Protein AF-A0A182E694-F1 (afdb_monomer_lite)

Organism: Onchocerca ochengi (NCBI:txid42157)

pLDDT: mean 82.81, std 12.7, range [36.62, 98.38]

Secondary structure (DSSP, 8-state):
--TT--S---GGGTT-------TT--PPPP-B-TTS-B-THHHHHHTS-TT-----SHHHHS--------PPPHHHHHHHHHHHHHHHHHHHHHHHHHHHHHHHHHHHHHHHHHHHHHHHHHHHHHHHHHHHHHHHHHHHHHHHHHHHHHHHHHHHHHHHHHHHHHHHHHHTT-------

Sequence (180 aa):
MFPKILVAQFPLRLGMDLRKKSSSEKTTTLQCDAEGKLKHDAIVRTEHSKRKIIYTRLADMKPKIGLQQVHINENFAKLTESLYLVDRTACETVKTRAQMERHVVQNKQPEQAEQEAKIETTAAKARQERIVFKKIREDDSASQEACERDQIRHEKNISKSLILFTLDEQHHEYCPEQSR

Radius of gyration: 72.22 Å; chains: 1; bounding box: 111×40×216 Å

InterPro domains:
  IPR004015 SKI-interacting protein SKIP, SNW domain [PF02731] (66-130)
  IPR017862 SKI-interacting protein, SKIP [PTHR12096] (66-157)

Foldseek 3Di:
DDPPDPDDDQVVPPPPPPDPDDPDDPDDDFDADPVRDTDPVSVVCVPPDPPDDDDDDPVVVDDPPPPPPPDDDCVVVVVVVVVVVVVVVVVVVVVVVVVVVVVCVVPVVVVVVVVVVVVVVVVVVVVVVVVVVVVVVVVVVVVVVVVVVVVVVVVVVVVVVVVVVVVVVVVVPDDDDDDD

Structure (mmCIF, N/CA/C/O backbone):
data_AF-A0A182E694-F1
#
_entry.id   AF-A0A182E694-F1
#
loop_
_atom_site.group_PDB
_atom_site.id
_atom_site.type_symbol
_atom_site.label_atom_id
_atom_site.label_alt_id
_atom_site.label_comp_id
_atom_site.label_asym_id
_atom_site.label_entity_id
_atom_site.label_seq_id
_atom_site.pdbx_PDB_ins_code
_atom_site.Cartn_x
_atom_site.Cartn_y
_atom_site.Cartn_z
_atom_site.occupancy
_atom_site.B_iso_or_equiv
_atom_site.auth_seq_id
_atom_site.auth_comp_id
_atom_site.auth_asym_id
_atom_site.auth_atom_id
_atom_site.pdbx_PDB_model_num
ATOM 1 N N . MET A 1 1 ? -27.815 -4.321 72.299 1.00 77.38 1 MET A N 1
ATOM 2 C CA . MET A 1 1 ? -28.943 -3.847 73.127 1.00 77.38 1 MET A CA 1
ATOM 3 C C . MET A 1 1 ? -29.358 -5.001 74.005 1.00 77.38 1 MET A C 1
ATOM 5 O O . MET A 1 1 ? -29.680 -6.050 73.462 1.00 77.38 1 MET A O 1
ATOM 9 N N . PHE A 1 2 ? -29.279 -4.843 75.322 1.00 91.44 2 PHE A N 1
ATOM 10 C CA . PHE A 1 2 ? -29.673 -5.887 76.264 1.00 91.44 2 PHE A CA 1
ATOM 11 C C . PHE A 1 2 ? -31.074 -5.571 76.797 1.00 91.44 2 PHE A C 1
ATOM 13 O O . PHE A 1 2 ? -31.188 -4.707 77.668 1.00 91.44 2 PHE A O 1
ATOM 20 N N . PRO A 1 3 ? -32.131 -6.245 76.301 1.00 88.56 3 PRO A N 1
ATOM 21 C CA . PRO A 1 3 ? -33.521 -5.903 76.622 1.00 88.56 3 PRO A CA 1
ATOM 22 C C . PRO A 1 3 ? -33.909 -6.177 78.085 1.00 88.56 3 PRO A C 1
ATOM 24 O O . PRO A 1 3 ? -34.959 -5.738 78.533 1.00 88.56 3 PRO A O 1
ATOM 27 N N . LYS A 1 4 ? -33.070 -6.899 78.840 1.00 91.06 4 LYS A N 1
ATOM 28 C CA . LYS A 1 4 ? -33.333 -7.315 80.227 1.00 91.06 4 LYS A CA 1
ATOM 29 C C . LYS A 1 4 ? -32.871 -6.300 81.288 1.00 91.06 4 LYS A C 1
ATOM 31 O O . LYS A 1 4 ? -33.091 -6.519 82.472 1.00 91.06 4 LYS A O 1
ATOM 36 N N . ILE A 1 5 ? -32.217 -5.209 80.887 1.00 89.56 5 ILE A N 1
ATOM 37 C CA . ILE A 1 5 ? -31.695 -4.180 81.799 1.00 89.56 5 ILE A CA 1
ATOM 38 C C . ILE A 1 5 ? -32.639 -2.973 81.765 1.00 89.56 5 ILE A C 1
ATOM 40 O O . ILE A 1 5 ? -32.870 -2.409 80.700 1.00 89.56 5 ILE A O 1
ATOM 44 N N . LEU A 1 6 ? -33.134 -2.537 82.925 1.00 86.25 6 LEU A N 1
ATOM 45 C CA . LEU A 1 6 ? -34.055 -1.396 83.074 1.00 86.25 6 LEU A CA 1
ATOM 46 C C . LEU A 1 6 ? -33.332 -0.035 83.070 1.00 86.25 6 LEU A C 1
ATOM 48 O O . LEU A 1 6 ? -33.679 0.877 83.814 1.00 86.25 6 LEU A O 1
ATOM 52 N N . VAL A 1 7 ? -32.292 0.093 82.248 1.00 89.94 7 VAL A N 1
ATOM 53 C CA . VAL A 1 7 ? -31.509 1.321 82.078 1.00 89.94 7 VAL A CA 1
ATOM 54 C C . VAL A 1 7 ? -31.545 1.695 80.607 1.00 89.94 7 VAL A C 1
ATOM 56 O O . VAL A 1 7 ? -31.326 0.839 79.746 1.00 89.94 7 VAL A O 1
ATOM 59 N N . ALA A 1 8 ? -31.801 2.972 80.318 1.00 86.94 8 ALA A N 1
ATOM 60 C CA . ALA A 1 8 ? -31.792 3.485 78.957 1.00 86.94 8 ALA A CA 1
ATOM 61 C C . ALA A 1 8 ? -30.397 3.302 78.337 1.00 86.94 8 ALA A C 1
ATOM 63 O O . ALA A 1 8 ? -29.412 3.900 78.768 1.00 86.94 8 ALA A O 1
ATOM 64 N N . GLN A 1 9 ? -30.314 2.430 77.336 1.00 89.38 9 GLN A N 1
ATOM 65 C CA . GLN A 1 9 ? -29.098 2.173 76.572 1.00 89.38 9 GLN A CA 1
ATOM 66 C C . GLN A 1 9 ? -29.174 2.955 75.262 1.00 89.38 9 GLN A C 1
ATOM 68 O O . GLN A 1 9 ? -30.194 2.928 74.583 1.00 89.38 9 GLN A O 1
ATOM 73 N N . PHE A 1 10 ? -28.078 3.594 74.860 1.00 89.00 10 PHE A N 1
ATOM 74 C CA . PHE A 1 10 ? -28.008 4.332 73.595 1.00 89.00 10 PHE A CA 1
ATOM 75 C C . PHE A 1 10 ? -26.760 3.922 72.800 1.00 89.00 10 PHE A C 1
ATOM 77 O O . PHE A 1 10 ? -25.792 4.688 72.724 1.00 89.00 10 PHE A O 1
ATOM 84 N N . PRO A 1 11 ? -26.720 2.700 72.224 1.00 90.44 11 PRO A N 1
ATOM 85 C CA . PRO A 1 11 ? -25.632 2.297 71.341 1.00 90.44 11 PRO A CA 1
ATOM 86 C C . PRO A 1 11 ? -25.453 3.332 70.230 1.00 90.44 11 PRO A C 1
ATOM 88 O O . PRO A 1 11 ? -26.430 3.770 69.623 1.00 90.44 11 PRO A O 1
ATOM 91 N N . LEU A 1 12 ? -24.207 3.748 69.991 1.00 90.00 12 LEU A N 1
ATOM 92 C CA . LEU A 1 12 ? -23.857 4.790 69.015 1.00 90.00 12 LEU A CA 1
ATOM 93 C C . LEU A 1 12 ? -24.563 6.140 69.244 1.00 90.00 12 LEU A C 1
ATOM 95 O O . LEU A 1 12 ? -24.680 6.941 68.319 1.00 90.00 12 LEU A O 1
ATOM 99 N N . ARG A 1 13 ? -25.025 6.406 70.475 1.00 85.88 13 ARG A N 1
ATOM 100 C CA . ARG A 1 13 ? -25.784 7.610 70.849 1.00 85.88 13 ARG A CA 1
ATOM 101 C C . ARG A 1 13 ? -27.039 7.842 69.998 1.00 85.88 13 ARG A C 1
ATOM 103 O O . ARG A 1 13 ? -27.517 8.969 69.869 1.00 85.88 13 ARG A O 1
ATOM 110 N N . LEU A 1 14 ? -27.570 6.774 69.406 1.00 86.31 14 LEU A N 1
ATOM 111 C CA . LEU A 1 14 ? -28.832 6.814 68.680 1.00 86.31 14 LEU A CA 1
ATOM 112 C C . LEU A 1 14 ? -29.954 7.193 69.647 1.00 86.31 14 LEU A C 1
ATOM 114 O O . LEU A 1 14 ? -29.995 6.687 70.763 1.00 86.31 14 LEU A O 1
ATOM 118 N N . GLY A 1 15 ? -30.847 8.088 69.225 1.00 82.88 15 GLY A N 1
ATOM 119 C CA . GLY A 1 15 ? -31.967 8.544 70.054 1.00 82.88 15 GLY A CA 1
ATOM 120 C C . GLY A 1 15 ? -31.584 9.478 71.209 1.00 82.88 15 GLY A C 1
ATOM 121 O O . GLY A 1 15 ? -32.446 9.800 72.018 1.00 82.88 15 GLY A O 1
ATOM 122 N N . MET A 1 16 ? -30.323 9.922 71.298 1.00 83.56 16 MET A N 1
ATOM 123 C CA . MET A 1 16 ? -29.914 10.975 72.229 1.00 83.56 16 MET A CA 1
ATOM 124 C C . MET A 1 16 ? -30.006 12.349 71.554 1.00 83.56 16 MET A C 1
ATOM 126 O O . MET A 1 16 ? -29.327 12.601 70.555 1.00 83.56 16 MET A O 1
ATOM 130 N N . ASP A 1 17 ? -30.756 13.275 72.146 1.00 77.19 17 ASP A N 1
ATOM 131 C CA . ASP A 1 17 ? -30.790 14.679 71.721 1.00 77.19 17 ASP A CA 1
ATOM 132 C C . ASP A 1 17 ? -29.549 15.430 72.230 1.00 77.19 17 ASP A C 1
ATOM 134 O O . ASP A 1 17 ? -29.588 16.239 73.151 1.00 77.19 17 ASP A O 1
ATOM 138 N N . LEU A 1 18 ? -28.394 15.137 71.629 1.00 69.50 18 LEU A N 1
ATOM 139 C CA . LEU A 1 18 ? -27.090 15.692 72.025 1.00 69.50 18 LEU A CA 1
ATOM 140 C C . LEU A 1 18 ? -26.900 17.174 71.664 1.00 69.50 18 LEU A C 1
ATOM 142 O O . LEU A 1 18 ? -25.896 17.773 72.042 1.00 69.50 18 LEU A O 1
ATOM 146 N N . ARG A 1 19 ? -27.797 17.755 70.859 1.00 68.38 19 ARG A N 1
ATOM 147 C CA . ARG A 1 19 ? -27.629 19.089 70.269 1.00 68.38 19 ARG A CA 1
ATOM 148 C C . ARG A 1 19 ? -28.871 19.941 70.506 1.00 68.38 19 ARG A C 1
ATOM 150 O O . ARG A 1 19 ? -29.930 19.657 69.954 1.00 68.38 19 ARG A O 1
ATOM 157 N N . LYS A 1 20 ? -28.715 21.030 71.265 1.00 66.56 20 LYS A N 1
ATOM 158 C CA . LYS A 1 20 ? -29.696 22.118 71.372 1.00 66.56 20 LYS A CA 1
ATOM 159 C C . LYS A 1 20 ? -29.702 22.858 70.031 1.00 66.56 20 LYS A C 1
ATOM 161 O O . LYS A 1 20 ? -28.822 23.669 69.765 1.00 66.56 20 LYS A O 1
ATOM 166 N N . LYS A 1 21 ? -30.609 22.470 69.134 1.00 61.81 21 LYS A N 1
ATOM 167 C CA . LYS A 1 21 ? -30.617 22.919 67.738 1.00 61.81 21 LYS A CA 1
ATOM 168 C C . LYS A 1 21 ? -30.922 24.420 67.664 1.00 61.81 21 LYS A C 1
ATOM 170 O O . LYS A 1 21 ? -32.044 24.835 67.944 1.00 61.81 21 LYS A O 1
ATOM 175 N N . SER A 1 22 ? -29.924 25.225 67.297 1.00 60.78 22 SER A N 1
ATOM 176 C CA . SER A 1 22 ? -30.136 26.574 66.764 1.00 60.78 22 SER A CA 1
ATOM 177 C C . SER A 1 22 ? -31.064 26.444 65.547 1.00 60.78 22 SER A C 1
ATOM 179 O O . SER A 1 22 ? -30.942 25.509 64.752 1.00 60.78 22 SER A O 1
ATOM 181 N N . SER A 1 23 ? -32.070 27.309 65.429 1.00 61.47 23 SER A N 1
ATOM 182 C CA . SER A 1 23 ? -33.240 27.046 64.579 1.00 61.47 23 SER A CA 1
ATOM 183 C C . SER A 1 23 ? -32.989 27.067 63.057 1.00 61.47 23 SER A C 1
ATOM 185 O O . SER A 1 23 ? -33.950 26.952 62.299 1.00 61.47 23 SER A O 1
ATOM 187 N N . SER A 1 24 ? -31.743 27.168 62.570 1.00 62.94 24 SER A N 1
ATOM 188 C CA . SER A 1 24 ? -31.457 27.420 61.146 1.00 62.94 24 SER A CA 1
ATOM 189 C C . SER A 1 24 ? -30.391 26.542 60.469 1.00 62.94 24 SER A C 1
ATOM 191 O O . SER A 1 24 ? -30.135 26.728 59.278 1.00 62.94 24 SER A O 1
ATOM 193 N N . GLU A 1 25 ? -29.789 25.553 61.135 1.00 70.81 25 GLU A N 1
ATOM 194 C CA . GLU A 1 25 ? -28.754 24.721 60.495 1.00 70.81 25 GLU A CA 1
ATOM 195 C C . GLU A 1 25 ? -29.344 23.658 59.545 1.00 70.81 25 GLU A C 1
ATOM 197 O O . GLU A 1 25 ? -29.888 22.627 59.964 1.00 70.81 25 GLU A O 1
ATOM 202 N N . LYS A 1 26 ? -29.185 23.878 58.233 1.00 74.81 26 LYS A N 1
ATOM 203 C CA . LYS A 1 26 ? -29.543 22.927 57.163 1.00 74.81 26 LYS A CA 1
ATOM 204 C C . LYS A 1 26 ? -28.449 21.867 56.980 1.00 74.81 26 LYS A C 1
ATOM 206 O O . LYS A 1 26 ? -27.696 21.883 56.013 1.00 74.81 26 LYS A O 1
ATOM 211 N N . THR A 1 27 ? -28.357 20.935 57.925 1.00 81.06 27 THR A N 1
ATOM 212 C CA . THR A 1 27 ? -27.440 19.785 57.827 1.00 81.06 27 THR A CA 1
ATOM 213 C C . THR A 1 27 ? -28.082 18.651 57.024 1.00 81.06 27 THR A C 1
ATOM 215 O O . THR A 1 27 ? -29.174 18.197 57.366 1.00 81.06 27 THR A O 1
ATOM 218 N N . THR A 1 28 ? -27.402 18.166 55.979 1.00 82.12 28 THR A N 1
ATOM 219 C CA . THR A 1 28 ? -27.833 16.979 55.216 1.00 82.12 28 THR A CA 1
ATOM 220 C C . THR A 1 28 ? -27.423 15.709 55.965 1.00 82.12 28 THR A C 1
ATOM 222 O O . THR A 1 28 ? -26.324 15.636 56.513 1.00 82.12 28 THR A O 1
ATOM 225 N N . THR A 1 29 ? -28.298 14.704 56.018 1.00 86.50 29 THR A N 1
ATOM 226 C CA . THR A 1 29 ? -27.977 13.414 56.643 1.00 86.50 29 THR A CA 1
ATOM 227 C C . THR A 1 29 ? -26.949 12.648 55.811 1.00 86.50 29 THR A C 1
ATOM 229 O O . THR A 1 29 ? -27.010 12.644 54.581 1.00 86.50 29 THR A O 1
ATOM 232 N N . LEU A 1 30 ? -26.001 11.980 56.473 1.00 88.00 30 LEU A N 1
ATOM 233 C CA . LEU A 1 30 ? -25.050 11.103 55.791 1.00 88.00 30 LEU A CA 1
ATOM 234 C C . LEU A 1 30 ? -25.807 9.887 55.247 1.00 88.00 30 LEU A C 1
ATOM 236 O O . LEU A 1 30 ? -26.451 9.162 56.004 1.00 88.00 30 LEU A O 1
ATOM 240 N N . GLN A 1 31 ? -25.755 9.685 53.934 1.00 89.38 31 GLN A N 1
ATOM 241 C CA . GLN A 1 31 ? -26.388 8.553 53.262 1.00 89.38 31 GLN A CA 1
ATOM 242 C C . GLN A 1 31 ? -25.316 7.585 52.777 1.00 89.38 31 GLN A C 1
ATOM 244 O O . GLN A 1 31 ? -24.321 8.017 52.197 1.00 89.38 31 GLN A O 1
ATOM 249 N N . CYS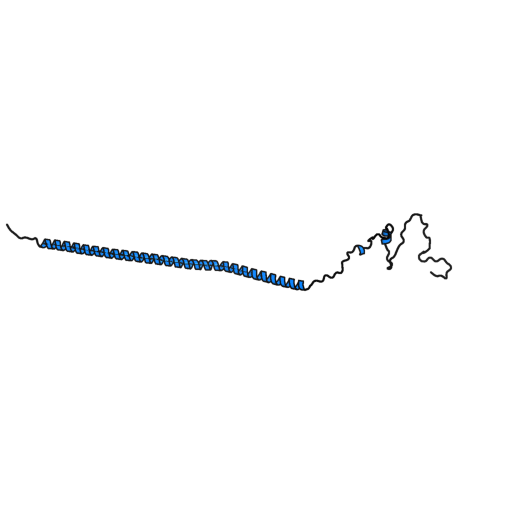 A 1 32 ? -25.551 6.286 52.945 1.00 90.38 32 CYS A N 1
ATOM 250 C CA . CYS A 1 32 ? -24.706 5.246 52.366 1.00 90.38 32 CYS A CA 1
ATOM 251 C C . CYS A 1 32 ? -25.411 4.548 51.194 1.00 90.38 32 CYS A C 1
ATOM 253 O O . CYS A 1 32 ? -26.640 4.607 51.037 1.00 90.38 32 CYS A O 1
ATOM 255 N N . ASP A 1 33 ? -24.629 3.937 50.312 1.00 88.62 33 ASP A N 1
ATOM 256 C CA . ASP A 1 33 ? -25.110 2.961 49.335 1.00 88.62 33 ASP A CA 1
ATOM 257 C C . ASP A 1 33 ? -25.174 1.546 49.935 1.00 88.62 33 ASP A C 1
ATOM 259 O O . ASP A 1 33 ? -24.892 1.340 51.115 1.00 88.62 33 ASP A O 1
ATOM 263 N N . ALA A 1 34 ? -25.606 0.573 49.127 1.00 92.69 34 ALA A N 1
ATOM 264 C CA . ALA A 1 34 ? -25.688 -0.830 49.536 1.00 92.69 34 ALA A CA 1
ATOM 265 C C . ALA A 1 34 ? -24.307 -1.447 49.839 1.00 92.69 34 ALA A C 1
ATOM 267 O O . ALA A 1 34 ? -24.231 -2.480 50.494 1.00 92.69 34 ALA A O 1
ATOM 268 N N . GLU A 1 35 ? -23.228 -0.804 49.387 1.00 88.81 35 GLU A N 1
ATOM 269 C CA . GLU A 1 35 ? -21.840 -1.210 49.623 1.00 88.81 35 GLU A CA 1
ATOM 270 C C . GLU A 1 35 ? -21.277 -0.600 50.920 1.00 88.81 35 GLU A C 1
ATOM 272 O O . GLU A 1 35 ? -20.159 -0.917 51.321 1.00 88.81 35 GLU A O 1
ATOM 277 N N . GLY A 1 36 ? -22.033 0.285 51.581 1.00 89.12 36 GLY A N 1
ATOM 278 C CA . GLY A 1 36 ? -21.601 0.998 52.782 1.00 89.12 36 GLY A CA 1
ATOM 279 C C . GLY A 1 36 ? -20.707 2.212 52.511 1.00 89.12 36 GLY A C 1
ATOM 280 O O . GLY A 1 36 ? -20.192 2.804 53.460 1.00 89.12 36 GLY A O 1
ATOM 281 N N . LYS A 1 37 ? -20.530 2.629 51.252 1.00 88.50 37 LYS A N 1
ATOM 282 C CA . LYS A 1 37 ? -19.792 3.847 50.901 1.00 88.50 37 LYS A CA 1
ATOM 283 C C . LYS A 1 37 ? -20.683 5.073 51.060 1.00 88.50 37 LYS A C 1
ATOM 285 O O . LYS A 1 37 ? -21.889 5.046 50.808 1.00 88.50 37 LYS A O 1
ATOM 290 N N . LEU A 1 38 ? -20.066 6.180 51.464 1.00 89.06 38 LEU A N 1
ATOM 291 C CA . LEU A 1 38 ? -20.752 7.455 51.644 1.00 89.06 38 LEU A CA 1
ATOM 292 C C . LEU A 1 38 ? -21.150 8.064 50.291 1.00 89.06 38 LEU A C 1
ATOM 294 O O . LEU A 1 38 ? -20.317 8.267 49.403 1.00 89.06 38 LEU A O 1
ATOM 298 N N . LYS A 1 39 ? -22.429 8.423 50.159 1.00 88.81 39 LYS A N 1
ATOM 299 C CA . LYS A 1 39 ? -22.987 9.142 49.009 1.00 88.81 39 LYS A CA 1
ATOM 300 C C . LYS A 1 39 ? -22.725 10.641 49.139 1.00 88.81 39 LYS A C 1
ATOM 302 O O . LYS A 1 39 ? -23.570 11.394 49.622 1.00 88.81 39 LYS A O 1
ATOM 307 N N . HIS A 1 40 ? -21.571 11.079 48.653 1.00 87.88 40 HIS A N 1
ATOM 308 C CA . HIS A 1 40 ? -21.205 12.500 48.593 1.00 87.88 40 HIS A CA 1
ATOM 309 C C . HIS A 1 40 ? -22.134 13.308 47.667 1.00 87.88 40 HIS A C 1
ATOM 311 O O . HIS A 1 40 ? -22.381 14.490 47.900 1.00 87.88 40 HIS A O 1
ATOM 317 N N . ASP A 1 41 ? -22.748 12.637 46.689 1.00 86.62 41 ASP A N 1
ATOM 318 C CA . ASP A 1 41 ? -23.733 13.192 45.756 1.00 86.62 41 ASP A CA 1
ATOM 319 C C . ASP A 1 41 ? -24.935 13.838 46.461 1.00 86.62 41 ASP A C 1
ATOM 321 O O . ASP A 1 41 ? -25.590 14.714 45.896 1.00 86.62 41 ASP A O 1
ATOM 325 N N . ALA A 1 42 ? -25.247 13.418 47.695 1.00 86.94 42 ALA A N 1
ATOM 326 C CA . ALA A 1 42 ? -26.367 13.949 48.464 1.00 86.94 42 ALA A CA 1
ATOM 327 C C . ALA A 1 42 ? -26.237 15.459 48.708 1.00 86.94 42 ALA A C 1
ATOM 329 O O . ALA A 1 42 ? -27.237 16.159 48.613 1.00 86.94 42 ALA A O 1
ATOM 330 N N . ILE A 1 43 ? -25.020 15.966 48.933 1.00 87.31 43 ILE A N 1
ATOM 331 C CA . ILE A 1 43 ? -24.763 17.395 49.176 1.00 87.31 43 ILE A CA 1
ATOM 332 C C . ILE A 1 43 ? -25.134 18.217 47.940 1.00 87.31 43 ILE A C 1
ATOM 334 O O . ILE A 1 43 ? -25.856 19.204 48.038 1.00 87.31 43 ILE A O 1
ATOM 338 N N . VAL A 1 44 ? -24.698 17.761 46.764 1.00 88.81 44 VAL A N 1
ATOM 339 C CA . VAL A 1 44 ? -24.975 18.429 45.484 1.00 88.81 44 VAL A CA 1
ATOM 340 C C . VAL A 1 44 ? -26.460 18.312 45.114 1.00 88.81 44 VAL A C 1
ATOM 342 O O . VAL A 1 44 ? -27.025 19.186 44.463 1.00 88.81 44 VAL A O 1
ATOM 345 N N . ARG A 1 45 ? -27.131 17.241 45.549 1.00 87.12 45 ARG A N 1
ATOM 346 C CA . ARG A 1 45 ? -28.560 17.018 45.291 1.00 87.12 45 ARG A CA 1
ATOM 347 C C . ARG A 1 45 ? -29.490 17.758 46.248 1.00 87.12 45 ARG A C 1
ATOM 349 O O . ARG A 1 45 ? -30.634 17.966 45.863 1.00 87.12 45 ARG A O 1
ATOM 356 N N . THR A 1 46 ? -29.049 18.151 47.445 1.00 85.94 46 THR A N 1
ATOM 357 C CA . THR A 1 46 ? -29.901 18.821 48.449 1.00 85.94 46 THR A CA 1
ATOM 358 C C . THR A 1 46 ? -30.562 20.088 47.904 1.00 85.94 46 THR A C 1
ATOM 360 O O . THR A 1 46 ? -31.714 20.368 48.228 1.00 85.94 46 THR A O 1
ATOM 363 N N . GLU A 1 47 ? -29.862 20.833 47.049 1.00 84.62 47 GLU A N 1
ATOM 364 C CA . GLU A 1 47 ? -30.376 22.064 46.437 1.00 84.62 47 GLU A CA 1
ATOM 365 C C . GLU A 1 47 ? -31.173 21.812 45.143 1.00 84.62 47 GLU A C 1
ATOM 367 O O . GLU A 1 47 ? -31.933 22.661 44.679 1.00 84.62 47 GLU A O 1
ATOM 372 N N . HIS A 1 48 ? -31.017 20.643 44.526 1.00 87.75 48 HIS A N 1
ATOM 373 C CA . HIS A 1 48 ? -31.518 20.375 43.184 1.00 87.75 48 HIS A CA 1
ATOM 374 C C . HIS A 1 48 ? -32.749 19.461 43.171 1.00 87.75 48 HIS A C 1
ATOM 376 O O . HIS A 1 48 ? -32.954 18.597 44.023 1.00 87.75 48 HIS A O 1
ATOM 382 N N . SER A 1 49 ? -33.594 19.619 42.149 1.00 87.62 49 SER A N 1
ATOM 383 C CA . SER A 1 49 ? -34.771 18.767 41.972 1.00 87.62 49 SER A CA 1
ATOM 384 C C . SER A 1 49 ? -34.372 17.301 41.782 1.00 87.62 49 SER A C 1
ATOM 386 O O . SER A 1 49 ? -33.411 16.988 41.080 1.00 87.62 49 SER A O 1
ATOM 388 N N . LYS A 1 50 ? -35.177 16.374 42.319 1.00 85.56 50 LYS A N 1
ATOM 389 C CA . LYS A 1 50 ? -34.903 14.922 42.294 1.00 85.56 50 LYS A CA 1
ATOM 390 C C . LYS A 1 50 ? -34.679 14.332 40.889 1.00 85.56 50 LYS A C 1
ATOM 392 O O . LYS A 1 50 ? -34.059 13.278 40.792 1.00 85.56 50 LYS A O 1
ATOM 397 N N . ARG A 1 51 ? -35.184 14.992 39.836 1.00 88.94 51 ARG A N 1
ATOM 398 C CA . ARG A 1 51 ? -35.065 14.590 38.420 1.00 88.94 51 ARG A CA 1
ATOM 399 C C . ARG A 1 51 ? -33.819 15.126 37.701 1.00 88.94 51 ARG A C 1
ATOM 401 O O . ARG A 1 51 ? -33.557 14.687 36.587 1.00 88.94 51 ARG A O 1
ATOM 408 N N . LYS A 1 52 ? -33.068 16.069 38.283 1.00 90.31 52 LYS A N 1
ATOM 409 C CA . LYS A 1 52 ? -31.872 16.628 37.635 1.00 90.31 52 LYS A CA 1
ATOM 410 C C . LYS A 1 52 ? -30.753 15.584 37.648 1.00 90.31 52 LYS A C 1
ATOM 412 O O . LYS A 1 52 ? -30.378 15.100 38.716 1.00 90.31 52 LYS A O 1
ATOM 417 N N . ILE A 1 53 ? -30.233 15.245 36.469 1.00 89.31 53 ILE A N 1
ATOM 418 C CA . ILE A 1 53 ? -29.071 14.362 36.329 1.00 89.31 53 ILE A CA 1
ATOM 419 C C . ILE A 1 53 ? -27.826 15.171 36.693 1.00 89.31 53 ILE A C 1
ATOM 421 O O . ILE A 1 53 ? -27.607 16.256 36.156 1.00 89.31 53 ILE A O 1
ATOM 425 N N . ILE A 1 54 ? -27.046 14.657 37.639 1.00 89.62 54 ILE A N 1
ATOM 426 C CA . ILE A 1 54 ? -25.833 15.287 38.156 1.00 89.62 54 ILE A CA 1
ATOM 427 C C . ILE A 1 54 ? -24.730 14.233 38.103 1.00 89.62 54 ILE A C 1
ATOM 429 O O . ILE A 1 54 ? -24.912 13.133 38.621 1.00 89.62 54 ILE A O 1
ATOM 433 N N . TYR A 1 55 ? -23.609 14.582 37.478 1.00 90.25 55 TYR A N 1
ATOM 434 C CA . TYR A 1 55 ? -22.421 13.738 37.407 1.00 90.25 55 TYR A CA 1
ATOM 435 C C . TYR A 1 55 ? -21.431 14.186 38.479 1.00 90.25 55 TYR A C 1
ATOM 437 O O . TYR A 1 55 ? -20.924 15.303 38.439 1.00 90.25 55 TYR A O 1
ATOM 445 N N . THR A 1 56 ? -21.187 13.324 39.455 1.00 86.94 56 THR A N 1
ATOM 446 C CA . THR A 1 56 ? -20.326 13.592 40.622 1.00 86.94 56 THR A CA 1
ATOM 447 C C . THR A 1 56 ? -19.224 12.558 40.762 1.00 86.94 56 THR A C 1
ATOM 449 O O . THR A 1 56 ? -18.195 12.828 41.380 1.00 86.94 56 THR A O 1
ATOM 452 N N . ARG A 1 57 ? -19.415 11.358 40.204 1.00 86.50 57 ARG A N 1
ATOM 453 C CA . ARG A 1 57 ? -18.459 10.266 40.347 1.00 86.50 57 ARG A CA 1
ATOM 454 C C . ARG A 1 57 ? -17.420 10.359 39.242 1.00 86.50 57 ARG A C 1
ATOM 456 O O . ARG A 1 57 ? -17.744 10.595 38.084 1.00 86.50 57 ARG A O 1
ATOM 463 N N . LEU A 1 58 ? -16.167 10.049 39.576 1.00 85.75 58 LEU A N 1
ATOM 464 C CA . LEU A 1 58 ? -15.085 9.961 38.588 1.00 85.75 58 LEU A CA 1
ATOM 465 C C . LEU A 1 58 ? -15.409 8.964 37.459 1.00 85.75 58 LEU A C 1
ATOM 467 O O . LEU A 1 58 ? -14.992 9.154 36.322 1.00 85.75 58 LEU A O 1
ATOM 471 N N . ALA A 1 59 ? -16.174 7.913 37.766 1.00 83.81 59 ALA A N 1
ATOM 472 C CA . ALA A 1 59 ? -16.645 6.944 36.782 1.00 83.81 59 ALA A CA 1
ATOM 473 C C . ALA A 1 59 ? -17.526 7.573 35.688 1.00 83.81 59 ALA A C 1
ATOM 475 O O . ALA A 1 59 ? -17.504 7.094 34.560 1.00 83.81 59 ALA A O 1
ATOM 476 N N . ASP A 1 60 ? -18.248 8.653 35.998 1.00 86.81 60 ASP A N 1
ATOM 477 C CA . ASP A 1 60 ? -19.104 9.355 35.041 1.00 86.81 60 ASP A CA 1
ATOM 478 C C . ASP A 1 60 ? -18.285 10.216 34.057 1.00 86.81 60 ASP A C 1
ATOM 480 O O . ASP A 1 60 ? -18.749 10.518 32.961 1.00 86.81 60 ASP A O 1
ATOM 484 N N . MET A 1 61 ? -17.052 10.586 34.430 1.00 86.81 61 MET A N 1
ATOM 485 C CA . MET A 1 61 ? -16.106 11.328 33.583 1.00 86.81 61 MET A CA 1
ATOM 486 C C . MET A 1 61 ? -15.250 10.425 32.697 1.00 86.81 61 MET A C 1
ATOM 488 O O . MET A 1 61 ? -14.625 10.898 31.749 1.00 86.81 61 MET A O 1
ATOM 492 N N . LYS A 1 62 ? -15.188 9.124 32.995 1.00 84.94 62 LYS A N 1
ATOM 493 C CA . LYS A 1 62 ? -14.404 8.195 32.186 1.00 84.94 62 LYS A CA 1
ATOM 494 C C . LYS A 1 62 ? -15.164 7.877 30.897 1.00 84.94 62 LYS A C 1
ATOM 496 O O . LYS A 1 62 ? -16.328 7.475 30.970 1.00 84.94 62 LYS A O 1
ATOM 501 N N . PRO A 1 63 ? -14.525 8.014 29.719 1.00 83.06 63 PRO A N 1
ATOM 502 C CA . PRO A 1 63 ? -15.153 7.615 28.473 1.00 83.06 63 PRO A CA 1
ATOM 503 C C . PRO A 1 63 ? -15.479 6.126 28.550 1.00 83.06 63 PRO A C 1
ATOM 505 O O . PRO A 1 63 ? -14.634 5.300 28.907 1.00 83.06 63 PRO A O 1
ATOM 508 N N . LYS A 1 64 ? -16.722 5.781 28.214 1.00 78.00 64 LYS A N 1
ATOM 509 C CA . LYS A 1 64 ? -17.119 4.391 28.010 1.00 78.00 64 LYS A CA 1
ATOM 510 C C . LYS A 1 64 ? -16.496 3.954 26.694 1.00 78.00 64 LYS A C 1
ATOM 512 O O . LYS A 1 64 ? -17.103 4.109 25.639 1.00 78.00 64 LYS A O 1
ATOM 517 N N . ILE A 1 65 ? -15.255 3.482 26.757 1.00 75.69 65 ILE A N 1
ATOM 518 C CA . ILE A 1 65 ? -14.608 2.830 25.623 1.00 75.69 65 ILE A CA 1
ATOM 519 C C . ILE A 1 65 ? -15.457 1.590 25.346 1.00 75.69 65 ILE A C 1
ATOM 521 O O . ILE A 1 65 ? -15.462 0.642 26.131 1.00 75.69 65 ILE A O 1
ATOM 525 N N . GLY A 1 66 ? -16.276 1.658 24.298 1.00 64.56 66 GLY A N 1
ATOM 526 C CA . GLY A 1 66 ? -17.082 0.531 23.864 1.00 64.56 66 GLY A CA 1
ATOM 527 C C . GLY A 1 66 ? -16.145 -0.629 23.569 1.00 64.56 66 GLY A C 1
ATOM 528 O O . GLY A 1 66 ? -15.218 -0.485 22.777 1.00 64.56 66 GLY A O 1
ATOM 529 N N . LEU A 1 67 ? -16.381 -1.769 24.212 1.00 63.22 67 LEU A N 1
ATOM 530 C CA . LEU A 1 67 ? -15.701 -3.039 23.957 1.00 63.22 67 LEU A CA 1
ATOM 531 C C . LEU A 1 67 ? -16.114 -3.609 22.585 1.00 63.22 67 LEU A C 1
ATOM 533 O O . LEU A 1 67 ? -16.467 -4.779 22.469 1.00 63.22 67 LEU A O 1
ATOM 537 N N . GLN A 1 68 ? -16.153 -2.780 21.540 1.00 69.81 68 GLN A N 1
ATOM 538 C CA . GLN A 1 68 ? -16.384 -3.249 20.187 1.00 69.81 68 GLN A CA 1
ATOM 539 C C . GLN A 1 68 ? -15.054 -3.779 19.668 1.00 69.81 68 GLN A C 1
ATOM 541 O O . GLN A 1 68 ? -14.158 -3.023 19.297 1.00 69.81 68 GLN A O 1
ATOM 546 N N . GLN A 1 69 ? -14.917 -5.101 19.703 1.00 70.50 69 GLN A N 1
ATOM 547 C CA . GLN A 1 69 ? -13.777 -5.788 19.126 1.00 70.50 69 GLN A CA 1
ATOM 548 C C . GLN A 1 69 ? -13.747 -5.493 17.622 1.00 70.50 69 GLN A C 1
ATOM 550 O O . GLN A 1 69 ? -14.629 -5.917 16.876 1.00 70.50 69 GLN A O 1
ATOM 555 N N . VAL A 1 70 ? -12.751 -4.722 17.183 1.00 76.62 70 VAL A N 1
ATOM 556 C CA . VAL A 1 70 ? -12.525 -4.444 15.763 1.00 76.62 70 VAL A CA 1
ATOM 557 C C . VAL A 1 70 ? -12.055 -5.745 15.118 1.00 76.62 70 VAL A C 1
ATOM 559 O O . VAL A 1 70 ? -10.919 -6.171 15.313 1.00 76.62 70 VAL A O 1
ATOM 562 N N . HIS A 1 71 ? -12.951 -6.417 14.399 1.00 81.50 71 HIS A N 1
ATOM 563 C CA . HIS A 1 71 ? -12.622 -7.618 13.640 1.00 81.50 71 HIS A CA 1
ATOM 564 C C . HIS A 1 71 ? -12.063 -7.211 12.275 1.00 81.50 71 HIS A C 1
ATOM 566 O O . HIS A 1 71 ? -12.760 -6.588 11.473 1.00 81.50 71 HIS A O 1
ATOM 572 N N . ILE A 1 72 ? -10.798 -7.544 12.020 1.00 84.25 72 ILE A N 1
ATOM 573 C CA . ILE A 1 72 ? -10.133 -7.268 10.745 1.00 84.25 72 ILE A CA 1
ATOM 574 C C . ILE A 1 72 ? -10.146 -8.550 9.910 1.00 84.25 72 ILE A C 1
ATOM 576 O O . ILE A 1 72 ? -9.735 -9.607 10.381 1.00 84.25 72 ILE A O 1
ATOM 580 N N . ASN A 1 73 ? -10.625 -8.447 8.670 1.00 91.44 73 ASN A N 1
ATOM 581 C CA . ASN A 1 73 ? -10.713 -9.565 7.732 1.00 91.44 73 ASN A CA 1
ATOM 582 C C . ASN A 1 73 ? -9.331 -9.904 7.137 1.00 91.44 73 ASN A C 1
ATOM 584 O O . ASN A 1 73 ? -8.642 -9.030 6.612 1.00 91.44 73 ASN A O 1
ATOM 588 N N . GLU A 1 74 ? -8.958 -11.184 7.152 1.00 91.38 74 GLU A N 1
ATOM 589 C CA . GLU A 1 74 ? -7.701 -11.707 6.593 1.00 91.38 74 GLU A CA 1
ATOM 590 C C . GLU A 1 74 ? -7.533 -11.453 5.088 1.00 91.38 74 GLU A C 1
ATOM 592 O O . GLU A 1 74 ? -6.412 -11.404 4.581 1.00 91.38 74 GLU A O 1
ATOM 597 N N . ASN A 1 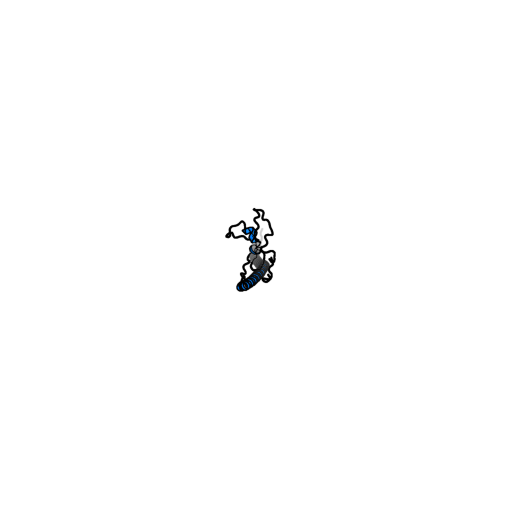75 ? -8.629 -11.247 4.355 1.00 94.50 75 ASN A N 1
ATOM 598 C CA . ASN A 1 75 ? -8.572 -10.894 2.937 1.00 94.50 75 ASN A CA 1
ATOM 599 C C . ASN A 1 75 ? -7.825 -9.573 2.707 1.00 94.50 75 ASN A C 1
ATOM 601 O O . ASN A 1 75 ? -7.183 -9.415 1.670 1.00 94.50 75 ASN A O 1
ATOM 605 N N . PHE A 1 76 ? -7.857 -8.649 3.677 1.00 94.69 76 PHE A N 1
ATOM 606 C CA . PHE A 1 76 ? -7.078 -7.415 3.596 1.00 94.69 76 PHE A CA 1
ATOM 607 C C . PHE A 1 76 ? -5.574 -7.686 3.689 1.00 94.69 76 PHE A C 1
ATOM 609 O O . PHE A 1 76 ? -4.823 -7.094 2.922 1.00 94.69 76 PHE A O 1
ATOM 616 N N . ALA A 1 77 ? -5.143 -8.625 4.539 1.00 94.25 77 ALA A N 1
ATOM 617 C CA . ALA A 1 77 ? -3.735 -9.012 4.639 1.00 94.25 77 ALA A CA 1
ATOM 618 C C . ALA A 1 77 ? -3.231 -9.627 3.320 1.00 94.25 77 ALA A C 1
ATOM 620 O O . ALA A 1 77 ? -2.244 -9.160 2.749 1.00 94.25 77 ALA A O 1
ATOM 621 N N . LYS A 1 78 ? -3.985 -10.588 2.766 1.00 95.31 78 LYS A N 1
ATOM 622 C CA . LYS A 1 78 ? -3.661 -11.242 1.482 1.00 95.31 78 LYS A CA 1
ATOM 623 C C . LYS A 1 78 ? -3.577 -10.243 0.326 1.00 95.31 78 LYS A C 1
ATOM 625 O O . LYS A 1 78 ? -2.691 -10.336 -0.520 1.00 95.31 78 LYS A O 1
ATOM 630 N N . LEU A 1 79 ? -4.489 -9.269 0.296 1.00 95.69 79 LEU A N 1
ATOM 631 C CA . LEU A 1 79 ? -4.481 -8.214 -0.715 1.00 95.69 79 LEU A CA 1
ATOM 632 C C . LEU A 1 79 ? -3.235 -7.331 -0.596 1.00 95.69 79 LEU A C 1
ATOM 634 O O . LEU A 1 79 ? -2.584 -7.063 -1.605 1.00 95.69 79 LEU A O 1
ATOM 638 N N . THR A 1 80 ? -2.892 -6.885 0.615 1.00 96.81 80 THR A N 1
ATOM 639 C CA . THR A 1 80 ? -1.719 -6.025 0.825 1.00 96.81 80 THR A CA 1
ATOM 640 C C . THR A 1 80 ? -0.416 -6.724 0.451 1.00 96.81 80 THR A C 1
ATOM 642 O O . THR A 1 80 ? 0.444 -6.109 -0.175 1.00 96.81 80 THR A O 1
ATOM 645 N N . GLU A 1 81 ? -0.295 -8.018 0.747 1.00 94.88 81 GLU A N 1
ATOM 646 C CA . GLU A 1 81 ? 0.859 -8.828 0.347 1.00 94.88 81 GLU A CA 1
ATOM 647 C C . GLU A 1 81 ? 0.955 -8.960 -1.177 1.00 94.88 81 GLU A C 1
ATOM 649 O O . GLU A 1 81 ? 2.018 -8.733 -1.757 1.00 94.88 81 GLU A O 1
ATOM 654 N N . SER A 1 82 ? -0.166 -9.257 -1.845 1.00 97.25 82 SER A N 1
ATOM 655 C CA . SER A 1 82 ? -0.210 -9.336 -3.307 1.00 97.25 82 SER A CA 1
ATOM 656 C C . SER A 1 82 ? 0.184 -8.012 -3.955 1.00 97.25 82 SER A C 1
ATOM 658 O O . SER A 1 82 ? 0.957 -8.008 -4.911 1.00 97.25 82 SER A O 1
ATOM 660 N N . LEU A 1 83 ? -0.336 -6.891 -3.451 1.00 97.62 83 LEU A N 1
ATOM 661 C CA . LEU A 1 83 ? -0.032 -5.574 -3.999 1.00 97.62 83 LEU A CA 1
ATOM 662 C C . LEU A 1 83 ? 1.452 -5.231 -3.828 1.00 97.62 83 LEU A C 1
ATOM 664 O O . LEU A 1 83 ? 2.072 -4.739 -4.765 1.00 97.62 83 LEU A O 1
ATOM 668 N N . TYR A 1 84 ? 2.035 -5.556 -2.673 1.00 97.69 84 TYR A N 1
ATOM 669 C CA . TYR A 1 84 ? 3.455 -5.343 -2.403 1.00 97.69 84 TYR A CA 1
ATOM 670 C C . TYR A 1 84 ? 4.364 -6.118 -3.372 1.00 97.69 84 TYR A C 1
ATOM 672 O O . TYR A 1 84 ? 5.335 -5.572 -3.901 1.00 97.69 84 TYR A O 1
ATOM 680 N N . LEU A 1 85 ? 4.037 -7.384 -3.649 1.00 97.62 85 LEU A N 1
ATOM 681 C CA . LEU A 1 85 ? 4.785 -8.200 -4.610 1.00 97.62 85 LEU A CA 1
ATOM 682 C C . LEU A 1 85 ? 4.660 -7.657 -6.038 1.00 97.62 85 LEU A C 1
ATOM 684 O O . LEU A 1 85 ? 5.663 -7.535 -6.746 1.00 97.62 85 LEU A O 1
ATOM 688 N N . VAL A 1 86 ? 3.443 -7.297 -6.453 1.00 98.38 86 VAL A N 1
ATOM 689 C CA . VAL A 1 86 ? 3.191 -6.717 -7.779 1.00 98.38 86 VAL A CA 1
ATOM 690 C C . VAL A 1 86 ? 3.981 -5.426 -7.955 1.00 98.38 86 VAL A C 1
ATOM 692 O O . VAL A 1 86 ? 4.688 -5.285 -8.950 1.00 98.38 86 VAL A O 1
ATOM 695 N N . ASP A 1 87 ? 3.942 -4.525 -6.977 1.00 97.38 87 ASP A N 1
ATOM 696 C CA . ASP A 1 87 ? 4.622 -3.233 -7.072 1.00 97.38 87 ASP A CA 1
ATOM 697 C C . ASP A 1 87 ? 6.149 -3.390 -7.181 1.00 97.38 87 ASP A C 1
ATOM 699 O O . ASP A 1 87 ? 6.807 -2.756 -8.012 1.00 97.38 87 ASP A O 1
ATOM 703 N N . ARG A 1 88 ? 6.721 -4.338 -6.427 1.00 97.44 88 ARG A N 1
ATOM 704 C CA . ARG A 1 88 ? 8.145 -4.676 -6.524 1.00 97.44 88 ARG A CA 1
ATOM 705 C C . ARG A 1 88 ? 8.521 -5.196 -7.913 1.00 97.44 88 ARG A C 1
ATOM 707 O O . ARG A 1 88 ? 9.478 -4.700 -8.507 1.00 97.44 88 ARG A O 1
ATOM 714 N N . THR A 1 89 ? 7.773 -6.166 -8.439 1.00 97.88 89 THR A N 1
ATOM 715 C CA . THR A 1 89 ? 8.052 -6.749 -9.766 1.00 97.88 89 THR A CA 1
ATOM 716 C C . THR A 1 89 ? 7.858 -5.735 -10.897 1.00 97.88 89 THR A C 1
ATOM 718 O O . THR A 1 89 ? 8.662 -5.680 -11.830 1.00 97.88 89 THR A O 1
ATOM 721 N N . ALA A 1 90 ? 6.851 -4.866 -10.797 1.00 98.12 90 ALA A N 1
ATOM 722 C CA . ALA A 1 90 ? 6.635 -3.771 -11.736 1.00 98.12 90 ALA A CA 1
ATOM 723 C C . ALA A 1 90 ? 7.825 -2.798 -11.730 1.00 98.12 90 ALA A C 1
ATOM 725 O O . ALA A 1 90 ? 8.377 -2.474 -12.781 1.00 98.12 90 ALA A O 1
ATOM 726 N N . CYS A 1 91 ? 8.299 -2.394 -10.550 1.00 97.56 91 CYS A N 1
ATOM 727 C CA . CYS A 1 91 ? 9.477 -1.537 -10.440 1.00 97.56 91 CYS A CA 1
ATOM 728 C C . CYS A 1 91 ? 10.750 -2.194 -11.004 1.00 97.56 91 CYS A C 1
ATOM 730 O O . CYS A 1 91 ? 11.543 -1.527 -11.669 1.00 97.56 91 CYS A O 1
ATOM 732 N N . GLU A 1 92 ? 10.974 -3.484 -10.744 1.00 97.62 92 GLU A N 1
ATOM 733 C CA . GLU A 1 92 ? 12.135 -4.227 -11.255 1.00 97.62 92 GLU A CA 1
ATOM 734 C C . GLU A 1 92 ? 12.108 -4.336 -12.789 1.00 97.62 92 GLU A C 1
ATOM 736 O O . GLU A 1 92 ? 13.100 -4.012 -13.444 1.00 97.62 92 GLU A O 1
ATOM 741 N N . THR A 1 93 ? 10.963 -4.695 -13.374 1.00 97.19 93 THR A N 1
ATOM 742 C CA . THR A 1 93 ? 10.790 -4.784 -14.837 1.00 97.19 93 THR A CA 1
ATOM 743 C C . THR A 1 93 ? 10.934 -3.431 -15.534 1.00 97.19 93 THR A C 1
ATOM 745 O O . THR A 1 93 ? 11.548 -3.347 -16.597 1.00 97.19 93 THR A O 1
ATOM 748 N N . VAL A 1 94 ? 10.440 -2.347 -14.930 1.00 97.69 94 VAL A N 1
ATOM 749 C CA . VAL A 1 94 ? 10.639 -0.988 -15.455 1.00 97.69 94 VAL A CA 1
ATOM 750 C C . VAL A 1 94 ? 12.118 -0.597 -15.420 1.00 97.69 94 VAL A C 1
ATOM 752 O O . VAL A 1 94 ? 12.626 -0.043 -16.395 1.00 97.69 94 VAL A O 1
ATOM 755 N N . LYS A 1 95 ? 12.836 -0.907 -14.333 1.00 97.56 95 LYS A N 1
ATOM 756 C CA . LYS A 1 95 ? 14.274 -0.608 -14.214 1.00 97.56 95 LYS A CA 1
ATOM 757 C C . LYS A 1 95 ? 15.100 -1.348 -15.264 1.00 97.56 95 LYS A C 1
ATOM 759 O O . LYS A 1 95 ? 15.925 -0.719 -15.927 1.00 97.56 95 LYS A O 1
ATOM 764 N N . THR A 1 96 ? 14.880 -2.652 -15.438 1.00 97.19 96 THR A N 1
ATOM 765 C CA . THR A 1 96 ? 15.614 -3.442 -16.439 1.00 97.19 96 THR A CA 1
ATOM 766 C C . THR A 1 96 ? 15.281 -2.985 -17.852 1.00 97.19 96 THR A C 1
ATOM 768 O O . THR A 1 96 ? 16.189 -2.815 -18.663 1.00 97.19 96 THR A O 1
ATOM 771 N N . ARG A 1 97 ? 14.008 -2.689 -18.137 1.00 97.81 97 ARG A N 1
ATOM 772 C CA . ARG A 1 97 ? 13.589 -2.108 -19.415 1.00 97.81 97 ARG A CA 1
ATOM 773 C C . ARG A 1 97 ? 14.294 -0.785 -19.698 1.00 97.81 97 ARG A C 1
ATOM 775 O O . ARG A 1 97 ? 14.887 -0.645 -20.762 1.00 97.81 97 ARG A O 1
ATOM 782 N N . ALA A 1 98 ? 14.301 0.143 -18.744 1.00 97.31 98 ALA A N 1
ATOM 783 C CA . ALA A 1 98 ? 14.975 1.428 -18.904 1.00 97.31 98 ALA A CA 1
ATOM 784 C C . ALA A 1 98 ? 16.490 1.264 -19.120 1.00 97.31 98 ALA A C 1
ATOM 786 O O . ALA A 1 98 ? 17.089 1.992 -19.910 1.00 97.31 98 ALA A O 1
ATOM 787 N N . GLN A 1 99 ? 17.126 0.298 -18.449 1.00 95.56 99 GLN A N 1
ATOM 788 C CA . GLN A 1 99 ? 18.540 -0.007 -18.662 1.00 95.56 99 GLN A CA 1
ATOM 789 C C . GLN A 1 99 ? 18.796 -0.579 -20.066 1.00 95.56 99 GLN A C 1
ATOM 791 O O . GLN A 1 99 ? 19.715 -0.126 -20.746 1.00 95.56 99 GLN A O 1
ATOM 796 N N . MET A 1 100 ? 17.973 -1.525 -20.528 1.00 94.25 100 MET A N 1
ATOM 797 C CA . MET A 1 100 ? 18.075 -2.079 -21.883 1.00 94.25 100 MET A CA 1
ATOM 798 C C . MET A 1 100 ? 17.857 -1.005 -22.950 1.00 94.25 100 MET A C 1
ATOM 800 O O . MET A 1 100 ? 18.623 -0.933 -23.904 1.00 94.25 100 MET A O 1
ATOM 804 N N . GLU A 1 101 ? 16.861 -0.136 -22.777 1.00 92.50 101 GLU A N 1
ATOM 805 C CA . GLU A 1 101 ? 16.593 0.976 -23.694 1.00 92.50 101 GLU A CA 1
ATOM 806 C C . GLU A 1 101 ? 17.799 1.924 -23.791 1.00 92.50 101 GLU A C 1
ATOM 808 O O . GLU A 1 101 ? 18.190 2.304 -24.895 1.00 92.50 101 GLU A O 1
ATOM 813 N N . ARG A 1 102 ? 18.467 2.227 -22.668 1.00 92.44 102 ARG A N 1
ATOM 814 C CA . ARG A 1 102 ? 19.716 3.011 -22.669 1.00 92.44 102 ARG A CA 1
ATOM 815 C C . ARG A 1 102 ? 20.841 2.314 -23.435 1.00 92.44 102 ARG A C 1
ATOM 817 O O . ARG A 1 102 ? 21.482 2.961 -24.258 1.00 92.44 102 ARG A O 1
ATOM 824 N N . HIS A 1 103 ? 21.060 1.017 -23.209 1.00 91.19 103 HIS A N 1
ATOM 825 C CA . HIS A 1 103 ? 22.079 0.252 -23.941 1.00 91.19 103 HIS A CA 1
ATOM 826 C C . HIS A 1 103 ? 21.790 0.191 -25.442 1.00 91.19 103 HIS A C 1
ATOM 828 O O . HIS A 1 103 ? 22.695 0.324 -26.259 1.00 91.19 103 HIS A O 1
ATOM 834 N N . VAL A 1 104 ? 20.522 0.027 -25.816 1.00 88.94 104 VAL A N 1
ATOM 835 C CA . VAL A 1 104 ? 20.098 0.005 -27.216 1.00 88.94 104 VAL A CA 1
ATOM 836 C C . VAL A 1 104 ? 20.373 1.346 -27.894 1.00 88.94 104 VAL A C 1
ATOM 838 O O . VAL A 1 104 ? 20.892 1.352 -29.005 1.00 88.94 104 VAL A O 1
ATOM 841 N N . VAL A 1 105 ? 20.074 2.472 -27.241 1.00 88.44 105 VAL A N 1
ATOM 842 C CA . VAL A 1 105 ? 20.378 3.806 -27.789 1.00 88.44 105 VAL A CA 1
ATOM 843 C C . VAL A 1 105 ? 21.889 4.020 -27.916 1.00 88.44 105 VAL A C 1
ATOM 845 O O . VAL A 1 105 ? 22.340 4.496 -28.954 1.00 88.44 105 VAL A O 1
ATOM 848 N N . GLN A 1 106 ? 22.671 3.615 -26.910 1.00 85.06 106 GLN A N 1
ATOM 849 C CA . GLN A 1 106 ? 24.133 3.741 -26.926 1.00 85.06 106 GLN A CA 1
ATOM 850 C C . GLN A 1 106 ? 24.801 2.915 -28.031 1.00 85.06 106 GLN A C 1
ATOM 852 O O . GLN A 1 106 ? 25.740 3.401 -28.650 1.00 85.06 106 GLN A O 1
ATOM 857 N N . ASN A 1 107 ? 24.322 1.696 -28.291 1.00 85.88 107 ASN A N 1
ATOM 858 C CA . ASN A 1 107 ? 24.977 0.778 -29.227 1.00 85.88 107 ASN A CA 1
ATOM 859 C C . ASN A 1 107 ? 24.435 0.889 -30.660 1.00 85.88 107 ASN A C 1
ATOM 861 O O . ASN A 1 107 ? 25.200 0.777 -31.610 1.00 85.88 107 ASN A O 1
ATOM 865 N N . LYS A 1 108 ? 23.135 1.157 -30.855 1.00 84.69 108 LYS A N 1
ATOM 866 C CA . LYS A 1 108 ? 22.559 1.219 -32.212 1.00 84.69 108 LYS A CA 1
ATOM 867 C C . LYS A 1 108 ? 22.948 2.479 -32.981 1.00 84.69 108 LYS A C 1
ATOM 869 O O . LYS A 1 108 ? 23.087 2.408 -34.195 1.00 84.69 108 LYS A O 1
ATOM 874 N N . GLN A 1 109 ? 23.116 3.619 -32.309 1.00 76.38 109 GLN A N 1
ATOM 875 C CA . GLN A 1 109 ? 23.532 4.864 -32.968 1.00 76.38 109 GLN A CA 1
ATOM 876 C C . GLN A 1 109 ? 24.904 4.756 -33.663 1.00 76.38 109 GLN A C 1
ATOM 878 O O . GLN A 1 109 ? 24.975 5.092 -34.845 1.00 76.38 109 GLN A O 1
ATOM 883 N N . PRO A 1 110 ? 25.978 4.263 -33.010 1.00 81.00 110 PRO A N 1
ATOM 884 C CA . PRO A 1 110 ? 27.264 4.089 -33.681 1.00 81.00 110 PRO A CA 1
ATOM 885 C C . PRO A 1 110 ? 27.224 2.983 -34.742 1.00 81.00 110 PRO A C 1
ATOM 887 O O . PRO A 1 110 ? 27.794 3.170 -35.810 1.00 81.00 110 PRO A O 1
ATOM 890 N N . GLU A 1 111 ? 26.502 1.878 -34.518 1.00 80.88 111 GLU A N 1
ATOM 891 C CA . GLU A 1 111 ? 26.361 0.813 -35.528 1.00 80.88 111 GLU A CA 1
ATOM 892 C C . GLU A 1 111 ? 25.690 1.315 -36.816 1.00 80.88 111 GLU A C 1
ATOM 894 O O . GLU A 1 111 ? 26.106 0.960 -37.921 1.00 80.88 111 GLU A O 1
ATOM 899 N N . GLN A 1 112 ? 24.666 2.163 -36.688 1.00 79.94 112 GLN A N 1
ATOM 900 C CA . GLN A 1 112 ? 24.004 2.788 -37.832 1.00 79.94 112 GLN A CA 1
ATOM 901 C C . GLN A 1 112 ? 24.915 3.800 -38.531 1.00 79.94 112 GLN A C 1
ATOM 903 O O . GLN A 1 112 ? 24.991 3.786 -39.758 1.00 79.94 112 GLN A O 1
ATOM 908 N N . ALA A 1 113 ? 25.661 4.609 -37.772 1.00 84.81 113 ALA A N 1
ATOM 909 C CA . ALA A 1 113 ? 26.633 5.545 -38.334 1.00 84.81 113 ALA A CA 1
ATOM 910 C C . ALA A 1 113 ? 27.760 4.822 -39.099 1.00 84.81 113 ALA A C 1
ATOM 912 O O . ALA A 1 113 ? 28.164 5.256 -40.177 1.00 84.81 113 ALA A O 1
ATOM 913 N N . GLU A 1 114 ? 28.238 3.679 -38.597 1.00 88.00 114 GLU A N 1
ATOM 914 C CA . GLU A 1 114 ? 29.219 2.851 -39.307 1.00 88.00 114 GLU A CA 1
ATOM 915 C C . GLU A 1 114 ? 28.655 2.252 -40.600 1.00 88.00 114 GLU A C 1
ATOM 917 O O . GLU A 1 114 ? 29.362 2.170 -41.608 1.00 88.00 114 GLU A O 1
ATOM 922 N N . GLN A 1 115 ? 27.396 1.804 -40.587 1.00 86.06 115 GLN A N 1
ATOM 92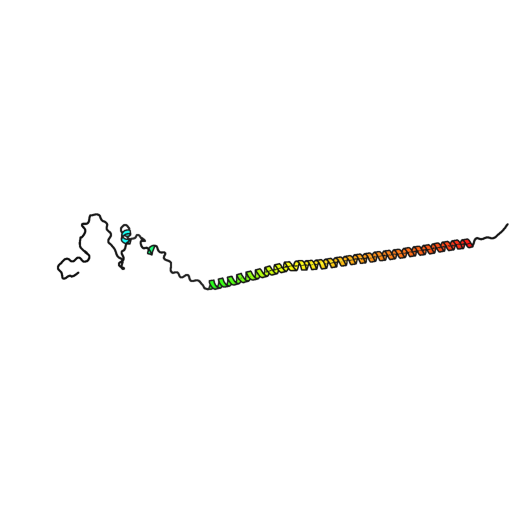3 C CA . GLN A 1 115 ? 26.731 1.304 -41.792 1.00 86.06 115 GLN A CA 1
ATOM 924 C C . GLN A 1 115 ? 26.555 2.419 -42.827 1.00 86.06 115 GLN A C 1
ATOM 926 O O . GLN A 1 115 ? 26.857 2.201 -44.000 1.00 86.06 115 GLN A O 1
ATOM 931 N N . GLU A 1 116 ? 26.151 3.616 -42.403 1.00 89.38 116 GLU A N 1
ATOM 932 C CA . GLU A 1 116 ? 26.028 4.788 -43.272 1.00 89.38 116 GLU A CA 1
ATOM 933 C C . GLU A 1 116 ? 27.379 5.171 -43.899 1.00 89.38 116 GLU A C 1
ATOM 935 O O . GLU A 1 116 ? 27.472 5.298 -45.122 1.00 89.38 116 GLU A O 1
ATOM 940 N N . ALA A 1 117 ? 28.461 5.203 -43.112 1.00 90.50 117 ALA A N 1
ATOM 941 C CA . ALA A 1 117 ? 29.813 5.470 -43.611 1.00 90.50 117 ALA A CA 1
ATOM 942 C C . ALA A 1 117 ? 30.306 4.406 -44.617 1.00 90.50 117 ALA A C 1
ATOM 944 O O . ALA A 1 117 ? 30.976 4.720 -45.607 1.00 90.50 117 ALA A O 1
ATOM 945 N N . LYS A 1 118 ? 29.962 3.125 -44.418 1.00 94.50 118 LYS A N 1
ATOM 946 C CA . LYS A 1 118 ? 30.285 2.047 -45.378 1.00 94.50 118 LYS A CA 1
ATOM 947 C C . LYS A 1 118 ? 29.544 2.227 -46.704 1.00 94.50 118 LYS A C 1
ATOM 949 O O . LYS A 1 118 ? 30.126 2.006 -47.768 1.00 94.50 118 LYS A O 1
ATOM 954 N N . ILE A 1 119 ? 28.282 2.648 -46.664 1.00 92.69 119 ILE A N 1
ATOM 955 C CA . ILE A 1 119 ? 27.509 2.950 -47.876 1.00 92.69 119 ILE A CA 1
ATOM 956 C C . ILE A 1 119 ? 28.116 4.171 -48.582 1.00 92.69 119 ILE A C 1
ATOM 958 O O . ILE A 1 119 ? 28.341 4.127 -49.793 1.00 92.69 119 ILE A O 1
ATOM 962 N N . GLU A 1 120 ? 28.460 5.221 -47.837 1.00 93.94 120 GLU A N 1
ATOM 963 C CA . GLU A 1 120 ? 29.056 6.441 -48.385 1.00 93.94 120 GLU A CA 1
ATOM 964 C C . GLU A 1 120 ? 30.409 6.180 -49.061 1.00 93.94 120 GLU A C 1
ATOM 966 O O . GLU A 1 120 ? 30.617 6.578 -50.209 1.00 93.94 120 GLU A O 1
ATOM 971 N N . THR A 1 121 ? 31.309 5.446 -48.405 1.00 92.69 121 THR A N 1
ATOM 972 C CA . THR A 1 121 ? 32.617 5.077 -48.977 1.00 92.69 121 THR A CA 1
ATOM 973 C C . THR A 1 121 ? 32.469 4.228 -50.238 1.00 92.69 121 THR A C 1
ATOM 975 O O . THR A 1 121 ? 33.152 4.473 -51.235 1.00 92.69 121 THR A O 1
ATOM 978 N N . THR A 1 122 ? 31.530 3.279 -50.240 1.00 93.25 122 THR A N 1
ATOM 979 C CA . THR A 1 122 ? 31.221 2.457 -51.418 1.00 93.25 122 THR A CA 1
ATOM 980 C C . THR A 1 122 ? 30.702 3.316 -52.574 1.00 93.25 122 THR A C 1
ATOM 982 O O . THR A 1 122 ? 31.150 3.164 -53.713 1.00 93.25 122 THR A O 1
ATOM 985 N N . ALA A 1 123 ? 29.807 4.269 -52.298 1.00 94.62 123 ALA A N 1
ATOM 986 C CA . ALA A 1 123 ? 29.282 5.186 -53.305 1.00 94.62 123 ALA A CA 1
ATOM 987 C C . ALA A 1 123 ? 30.360 6.141 -53.844 1.00 94.62 123 ALA A C 1
ATOM 989 O O . ALA A 1 123 ? 30.418 6.381 -55.052 1.00 94.62 123 ALA A O 1
ATOM 990 N N . ALA A 1 124 ? 31.233 6.667 -52.981 1.00 92.81 124 ALA A N 1
ATOM 991 C CA . ALA A 1 124 ? 32.355 7.515 -53.379 1.00 92.81 124 ALA A CA 1
ATOM 992 C C . ALA A 1 124 ? 33.335 6.755 -54.282 1.00 92.81 124 ALA A C 1
ATOM 994 O O . ALA A 1 124 ? 33.717 7.267 -55.337 1.00 92.81 124 ALA A O 1
ATOM 995 N N . LYS A 1 125 ? 33.663 5.508 -53.927 1.00 93.25 125 LYS A N 1
ATOM 996 C CA . LYS A 1 125 ? 34.498 4.627 -54.749 1.00 93.25 125 LYS A CA 1
ATOM 997 C C . LYS A 1 125 ? 33.863 4.360 -56.117 1.00 93.25 125 LYS A C 1
ATOM 999 O O . LYS A 1 125 ? 34.511 4.579 -57.136 1.00 93.25 125 LYS A O 1
ATOM 1004 N N . ALA A 1 126 ? 32.577 4.006 -56.164 1.00 92.94 126 ALA A N 1
ATOM 1005 C CA . ALA A 1 126 ? 31.859 3.796 -57.424 1.00 92.94 126 ALA A CA 1
ATOM 1006 C C . ALA A 1 126 ? 31.807 5.066 -58.304 1.00 92.94 126 ALA A C 1
ATOM 1008 O O . ALA A 1 126 ? 31.888 4.992 -59.533 1.00 92.94 126 ALA A O 1
ATOM 1009 N N . ARG A 1 127 ? 31.696 6.258 -57.694 1.00 90.69 127 ARG A N 1
ATOM 1010 C CA . ARG A 1 127 ? 31.778 7.546 -58.409 1.00 90.69 127 ARG A CA 1
ATOM 1011 C C . ARG A 1 127 ? 33.177 7.795 -58.976 1.00 90.69 127 ARG A C 1
ATOM 1013 O O . ARG A 1 127 ? 33.281 8.209 -60.127 1.00 90.69 127 ARG A O 1
ATOM 1020 N N . GLN A 1 128 ? 34.232 7.532 -58.204 1.00 89.44 128 GLN A N 1
ATOM 1021 C CA . GLN A 1 128 ? 35.618 7.667 -58.664 1.00 89.44 128 GLN A CA 1
ATOM 1022 C C . GLN A 1 128 ? 35.916 6.718 -59.825 1.00 89.44 128 GLN A C 1
ATOM 1024 O O . GLN A 1 128 ? 36.441 7.163 -60.841 1.00 89.44 128 GLN A O 1
ATOM 1029 N N . GLU A 1 129 ? 35.505 5.453 -59.725 1.00 87.00 129 GLU A N 1
ATOM 1030 C CA . GLU A 1 129 ? 35.657 4.471 -60.802 1.00 87.00 129 GLU A CA 1
ATOM 1031 C C . GLU A 1 129 ? 34.986 4.957 -62.092 1.00 87.00 129 GLU A C 1
ATOM 1033 O O . GLU A 1 129 ? 35.599 4.913 -63.154 1.00 87.00 129 GLU A O 1
ATOM 1038 N N . ARG A 1 130 ? 33.777 5.531 -62.019 1.00 85.38 130 ARG A N 1
ATOM 1039 C CA . ARG A 1 130 ? 33.111 6.131 -63.190 1.00 85.38 130 ARG A CA 1
ATOM 1040 C C . ARG A 1 130 ? 33.877 7.305 -63.800 1.00 85.38 130 ARG A C 1
ATOM 1042 O O . ARG A 1 130 ? 33.917 7.414 -65.022 1.00 85.38 130 ARG A O 1
ATOM 1049 N N . ILE A 1 131 ? 34.460 8.185 -62.984 1.00 84.75 131 ILE A N 1
ATOM 1050 C CA . ILE A 1 131 ? 35.257 9.319 -63.482 1.00 84.75 131 ILE A CA 1
ATOM 1051 C C . ILE A 1 131 ? 36.533 8.808 -64.154 1.00 84.75 131 ILE A C 1
ATOM 1053 O O . ILE A 1 131 ? 36.861 9.262 -65.246 1.00 84.75 131 ILE A O 1
ATOM 1057 N N . VAL A 1 132 ? 37.215 7.837 -63.542 1.00 79.75 132 VAL A N 1
ATOM 1058 C CA . VAL A 1 132 ? 38.414 7.206 -64.110 1.00 79.75 132 VAL A CA 1
ATOM 1059 C C . VAL A 1 132 ? 38.076 6.514 -65.430 1.00 79.75 132 VAL A C 1
ATOM 1061 O O . VAL A 1 132 ? 38.733 6.779 -66.429 1.00 79.75 132 VAL A O 1
ATOM 1064 N N . PHE A 1 133 ? 37.002 5.721 -65.485 1.00 74.00 133 PHE A N 1
ATOM 1065 C CA . PHE A 1 133 ? 36.538 5.089 -66.726 1.00 74.00 133 PHE A CA 1
ATOM 1066 C C . PHE A 1 133 ? 36.174 6.104 -67.814 1.00 74.00 133 PHE A C 1
ATOM 1068 O O . PHE A 1 133 ? 36.436 5.861 -68.990 1.00 74.00 133 PHE A O 1
ATOM 1075 N N . LYS A 1 134 ? 35.570 7.240 -67.448 1.00 81.00 134 LYS A N 1
ATOM 1076 C CA . LYS A 1 134 ? 35.266 8.314 -68.399 1.00 81.00 134 LYS A CA 1
AT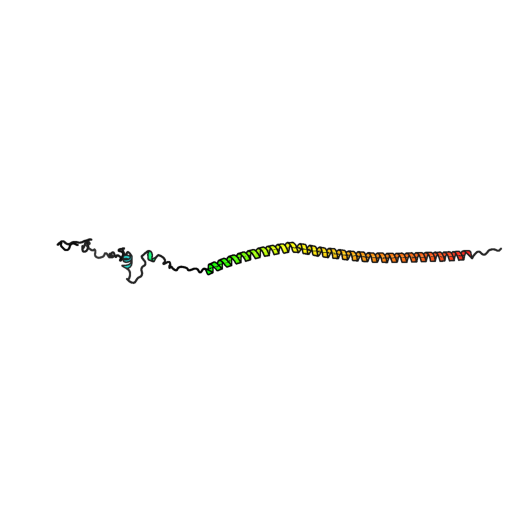OM 1077 C C . LYS A 1 134 ? 36.543 8.973 -68.924 1.00 81.00 134 LYS A C 1
ATOM 1079 O O . LYS A 1 134 ? 36.655 9.160 -70.128 1.00 81.00 134 LYS A O 1
ATOM 1084 N N . LYS A 1 135 ? 37.504 9.264 -68.044 1.00 75.94 135 LYS A N 1
ATOM 1085 C CA . LYS A 1 135 ? 38.784 9.871 -68.420 1.00 75.94 135 LYS A CA 1
ATOM 1086 C C . LYS A 1 135 ? 39.608 8.952 -69.323 1.00 75.94 135 LYS A C 1
ATOM 1088 O O . LYS A 1 135 ? 40.103 9.417 -70.334 1.00 75.94 135 LYS A O 1
ATOM 1093 N N . ILE A 1 136 ? 39.65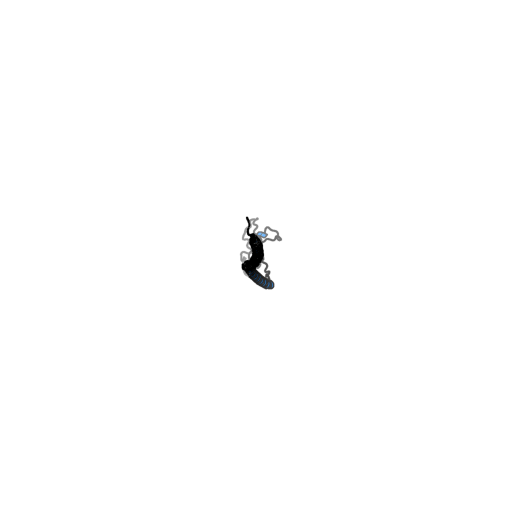3 7.650 -69.027 1.00 74.62 136 ILE A N 1
ATOM 1094 C CA . ILE A 1 136 ? 40.307 6.653 -69.891 1.00 74.62 136 ILE A CA 1
ATOM 1095 C C . ILE A 1 136 ? 39.685 6.665 -71.293 1.00 74.62 136 ILE A C 1
ATOM 1097 O O . ILE A 1 136 ? 40.408 6.727 -72.276 1.00 74.62 136 ILE A O 1
ATOM 1101 N N . ARG A 1 137 ? 38.348 6.693 -71.404 1.00 71.19 137 ARG A N 1
ATOM 1102 C CA . ARG A 1 137 ? 37.678 6.784 -72.714 1.00 71.19 137 ARG A CA 1
ATOM 1103 C C . ARG A 1 137 ? 38.001 8.074 -73.472 1.00 71.19 137 ARG A C 1
ATOM 1105 O O . ARG A 1 137 ? 38.133 8.030 -74.689 1.00 71.19 137 ARG A O 1
ATOM 1112 N N . GLU A 1 138 ? 38.086 9.204 -72.774 1.00 70.50 138 GLU A N 1
ATOM 1113 C CA . GLU A 1 138 ? 38.454 10.491 -73.378 1.00 70.50 138 GLU A CA 1
ATOM 1114 C C . GLU A 1 138 ? 39.922 10.482 -73.841 1.00 70.50 138 GLU A C 1
ATOM 1116 O O . GLU A 1 138 ? 40.196 10.866 -74.978 1.00 70.50 138 GLU A O 1
ATOM 1121 N N . ASP A 1 139 ? 40.841 9.954 -73.027 1.00 71.00 139 ASP A N 1
ATOM 1122 C CA . ASP A 1 139 ? 42.265 9.819 -73.356 1.00 71.00 139 ASP A CA 1
ATOM 1123 C C . ASP A 1 139 ? 42.491 8.846 -74.534 1.00 71.00 139 ASP A C 1
ATOM 1125 O O . ASP A 1 139 ? 43.276 9.149 -75.433 1.00 71.00 139 ASP A O 1
ATOM 1129 N N . ASP A 1 140 ? 41.759 7.725 -74.594 1.00 71.75 140 ASP A N 1
ATOM 1130 C CA . ASP A 1 140 ? 41.802 6.773 -75.715 1.00 71.75 140 ASP A CA 1
ATOM 1131 C C . ASP A 1 140 ? 41.296 7.416 -77.015 1.00 71.75 140 ASP A C 1
ATOM 1133 O O . ASP A 1 140 ? 41.927 7.280 -78.064 1.00 71.75 140 ASP A O 1
ATOM 1137 N N . SER A 1 141 ? 40.190 8.169 -76.948 1.00 71.44 141 SER A N 1
ATOM 1138 C CA . SER A 1 141 ? 39.652 8.881 -78.114 1.00 71.44 141 SER A CA 1
ATOM 1139 C C . SER A 1 141 ? 40.597 9.981 -78.608 1.00 71.44 141 SER A C 1
ATOM 1141 O O . SER A 1 141 ? 40.863 10.072 -79.804 1.00 71.44 141 SER A O 1
ATOM 1143 N N . ALA A 1 142 ? 41.198 10.752 -77.697 1.00 74.50 142 ALA A N 1
ATOM 1144 C CA . ALA A 1 142 ? 42.178 11.778 -78.039 1.00 74.50 142 ALA A CA 1
ATOM 1145 C C . ALA A 1 142 ? 43.475 11.175 -78.608 1.00 74.50 142 ALA A C 1
ATOM 1147 O O . ALA A 1 142 ? 44.084 11.750 -79.515 1.00 74.50 142 ALA A O 1
ATOM 1148 N N . SER A 1 143 ? 43.896 10.016 -78.093 1.00 74.12 143 SER A N 1
ATOM 1149 C CA . SER A 1 143 ? 45.050 9.260 -78.589 1.00 74.12 143 SER A CA 1
ATOM 1150 C C . SER A 1 143 ? 44.803 8.734 -80.006 1.00 74.12 143 SER A C 1
ATOM 1152 O O . SER A 1 143 ? 45.653 8.888 -80.887 1.00 74.12 143 SER A O 1
ATOM 1154 N N . GLN A 1 144 ? 43.604 8.205 -80.265 1.00 73.94 144 GLN A N 1
ATOM 1155 C CA . GLN A 1 144 ? 43.201 7.759 -81.595 1.00 73.94 144 GLN A CA 1
ATOM 1156 C C . GLN A 1 144 ? 43.149 8.930 -82.596 1.00 73.94 144 GLN A C 1
ATOM 1158 O O . GLN A 1 144 ? 43.751 8.849 -83.666 1.00 73.94 144 GLN A O 1
ATOM 1163 N N . GLU A 1 145 ? 42.546 10.062 -82.220 1.00 77.25 145 GLU A N 1
ATOM 1164 C CA . GLU A 1 145 ? 42.511 11.283 -83.042 1.00 77.25 145 GLU A CA 1
ATOM 1165 C C . GLU A 1 145 ? 43.906 11.890 -83.296 1.00 77.25 145 GLU A C 1
ATOM 1167 O O . GLU A 1 145 ? 44.142 12.567 -84.305 1.00 77.25 145 GLU A O 1
ATOM 1172 N N . ALA A 1 146 ? 44.858 11.708 -82.375 1.00 79.12 146 ALA A N 1
ATOM 1173 C CA . ALA A 1 146 ? 46.247 12.112 -82.579 1.00 79.12 146 ALA A CA 1
ATOM 1174 C C . ALA A 1 146 ? 46.953 11.204 -83.599 1.00 79.12 146 ALA A C 1
ATOM 1176 O O . ALA A 1 146 ? 47.611 11.716 -84.506 1.00 79.12 146 ALA A O 1
ATOM 1177 N N . CYS A 1 147 ? 46.755 9.887 -83.498 1.00 78.50 147 CYS A N 1
ATOM 1178 C CA . CYS A 1 147 ? 47.331 8.911 -84.421 1.00 78.50 147 CYS A CA 1
ATOM 1179 C C . CYS A 1 147 ? 46.824 9.117 -85.858 1.00 78.50 147 CYS A C 1
ATOM 1181 O O . CYS A 1 147 ? 47.623 9.191 -86.793 1.00 78.50 147 CYS A O 1
ATOM 1183 N N . GLU A 1 148 ? 45.517 9.331 -86.029 1.00 81.31 148 GLU A N 1
ATOM 1184 C CA . GLU A 1 148 ? 44.914 9.623 -87.336 1.00 81.31 148 GLU A CA 1
ATOM 1185 C C . GLU A 1 148 ? 45.458 10.933 -87.935 1.00 81.31 148 GLU A C 1
ATOM 1187 O O . GLU A 1 148 ? 45.779 11.004 -89.124 1.00 81.31 148 GLU A O 1
ATOM 1192 N N . ARG A 1 149 ? 45.656 11.975 -87.112 1.00 81.38 149 ARG A N 1
ATOM 1193 C CA . ARG A 1 149 ? 46.281 13.229 -87.569 1.00 81.38 149 ARG A CA 1
ATOM 1194 C C . ARG A 1 149 ? 47.720 13.040 -88.034 1.00 81.38 149 ARG A C 1
ATOM 1196 O O . ARG A 1 149 ? 48.105 13.648 -89.035 1.00 81.38 149 ARG A O 1
ATOM 1203 N N . ASP A 1 150 ? 48.516 12.255 -87.318 1.00 82.19 150 ASP A N 1
ATOM 1204 C CA . ASP A 1 150 ? 49.909 12.002 -87.692 1.00 82.19 150 ASP A CA 1
ATOM 1205 C C . ASP A 1 150 ? 50.011 11.156 -88.962 1.00 82.19 150 ASP A C 1
ATOM 1207 O O . ASP A 1 150 ? 50.850 11.444 -89.820 1.00 82.19 150 ASP A O 1
ATOM 1211 N N . GLN A 1 151 ? 49.089 10.214 -89.157 1.00 85.69 151 GLN A N 1
ATOM 1212 C CA . GLN A 1 151 ? 48.981 9.446 -90.393 1.00 85.69 151 GLN A CA 1
ATOM 1213 C C . GLN A 1 151 ? 48.661 10.352 -91.592 1.00 85.69 151 GLN A C 1
ATOM 1215 O O . GLN A 1 151 ? 49.374 10.317 -92.595 1.00 85.69 151 GLN A O 1
ATOM 1220 N N . ILE A 1 152 ? 47.699 11.272 -91.452 1.00 86.25 152 ILE A N 1
ATOM 1221 C CA . ILE A 1 152 ? 47.378 12.262 -92.495 1.00 86.25 152 ILE A CA 1
ATOM 1222 C C . ILE A 1 152 ? 48.577 13.179 -92.791 1.00 86.25 152 ILE A C 1
ATOM 1224 O O . ILE A 1 152 ? 48.817 13.541 -93.945 1.00 86.25 152 ILE A O 1
ATOM 1228 N N . ARG A 1 153 ? 49.350 13.593 -91.775 1.00 86.56 153 ARG A N 1
ATOM 1229 C CA . ARG A 1 153 ? 50.572 14.394 -91.987 1.00 86.56 153 ARG A CA 1
ATOM 1230 C C . ARG A 1 153 ? 51.621 13.611 -92.764 1.00 86.56 153 ARG A C 1
ATOM 1232 O O . ARG A 1 153 ? 52.229 14.174 -93.673 1.00 86.56 153 ARG A O 1
ATOM 1239 N N . HIS A 1 154 ? 51.823 12.343 -92.420 1.00 83.88 154 HIS A N 1
ATOM 1240 C CA . HIS A 1 154 ? 52.778 11.479 -93.098 1.00 83.88 154 HIS A CA 1
ATOM 1241 C C . HIS A 1 154 ? 52.374 11.250 -94.556 1.00 83.88 154 HIS A C 1
ATOM 1243 O O . HIS A 1 154 ? 53.190 11.450 -95.449 1.00 83.88 154 HIS A O 1
ATOM 1249 N N . GLU A 1 155 ? 51.103 10.942 -94.819 1.00 83.56 155 GLU A N 1
ATOM 1250 C CA . GLU A 1 155 ? 50.563 10.793 -96.175 1.00 83.56 155 GLU A CA 1
ATOM 1251 C C . GLU A 1 155 ?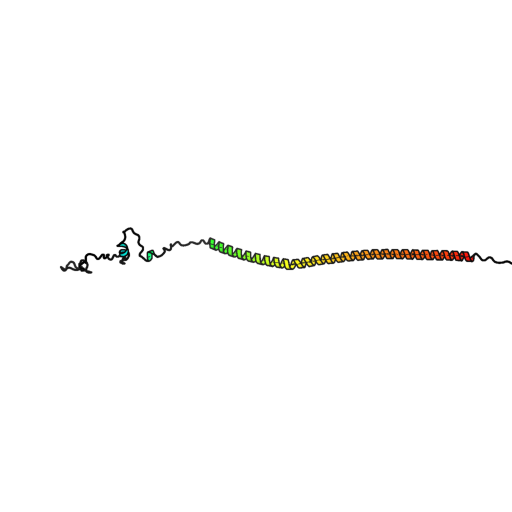 50.687 12.078 -96.993 1.00 83.56 155 GLU A C 1
ATOM 1253 O O . GLU A 1 155 ? 51.113 12.038 -98.148 1.00 83.56 155 GLU A O 1
ATOM 1258 N N . LYS A 1 156 ? 50.388 13.241 -96.397 1.00 86.25 156 LYS A N 1
ATOM 1259 C CA . LYS A 1 156 ? 50.609 14.543 -97.043 1.00 86.25 156 LYS A CA 1
ATOM 1260 C C . LYS A 1 156 ? 52.084 14.797 -97.331 1.00 86.25 156 LYS A C 1
ATOM 1262 O O . LYS A 1 156 ? 52.392 15.368 -98.372 1.00 86.25 156 LYS A O 1
ATOM 1267 N N . ASN A 1 157 ? 52.988 14.398 -96.438 1.00 85.56 157 ASN A N 1
ATOM 1268 C CA . ASN A 1 157 ? 54.424 14.568 -96.638 1.00 85.56 157 ASN A CA 1
ATOM 1269 C C . ASN A 1 157 ? 54.959 13.630 -97.727 1.00 85.56 157 ASN A C 1
ATOM 1271 O O . ASN A 1 157 ? 55.686 14.087 -98.602 1.00 85.56 157 ASN A O 1
ATOM 1275 N N . ILE A 1 158 ? 54.529 12.362 -97.743 1.00 87.25 158 ILE A N 1
ATOM 1276 C CA . ILE A 1 158 ? 54.799 11.439 -98.854 1.00 87.25 158 ILE A CA 1
ATOM 1277 C C . ILE A 1 158 ? 54.273 12.046 -100.152 1.00 87.25 158 ILE A C 1
ATOM 1279 O O . ILE A 1 158 ? 55.020 12.146 -101.115 1.00 87.25 158 ILE A O 1
ATOM 1283 N N . SER A 1 159 ? 53.016 12.496 -100.178 1.00 84.62 159 SER A N 1
ATOM 1284 C CA . SER A 1 159 ? 52.401 13.072 -101.380 1.00 84.62 159 SER A CA 1
ATOM 1285 C C . SER A 1 159 ? 53.163 14.308 -101.857 1.00 84.62 159 SER A C 1
ATOM 1287 O O . SER A 1 159 ? 53.419 14.458 -103.045 1.00 84.62 159 SER A O 1
ATOM 1289 N N . LYS A 1 160 ? 53.590 15.177 -100.933 1.00 88.25 160 LYS A N 1
ATOM 1290 C CA . LYS A 1 160 ? 54.415 16.353 -101.231 1.00 88.25 160 LYS A CA 1
ATOM 1291 C C . LYS A 1 160 ? 55.798 15.964 -101.757 1.00 88.25 160 LYS A C 1
ATOM 1293 O O . LYS A 1 160 ? 56.271 16.595 -102.694 1.00 88.25 160 LYS A O 1
ATOM 1298 N N . SER A 1 161 ? 56.420 14.935 -101.182 1.00 83.81 161 SER A N 1
ATOM 1299 C CA . SER A 1 161 ? 57.686 14.372 -101.659 1.00 83.81 161 SER A CA 1
ATOM 1300 C C . SER A 1 161 ? 57.538 13.766 -103.050 1.00 83.81 161 SER A C 1
ATOM 1302 O O . SER A 1 161 ? 58.420 13.958 -103.874 1.00 83.81 161 SER A O 1
ATOM 1304 N N . LEU A 1 162 ? 56.439 13.060 -103.322 1.00 84.25 162 LEU A N 1
ATOM 1305 C CA . LEU A 1 162 ? 56.158 12.461 -104.623 1.00 84.25 162 LEU A CA 1
ATOM 1306 C C . LEU A 1 162 ? 55.946 13.549 -105.677 1.00 84.25 162 LEU A C 1
ATOM 1308 O O . LEU A 1 162 ? 56.519 13.463 -106.751 1.00 84.25 162 LEU A O 1
ATOM 1312 N N . ILE A 1 163 ? 55.206 14.612 -105.337 1.00 83.06 163 ILE A N 1
ATOM 1313 C CA . ILE A 1 163 ? 55.052 15.787 -106.202 1.00 83.06 163 ILE A CA 1
ATOM 1314 C C . ILE A 1 163 ? 56.415 16.439 -106.472 1.00 83.06 163 ILE A C 1
ATOM 1316 O O . ILE A 1 163 ? 56.722 16.723 -107.624 1.00 83.06 163 ILE A O 1
ATOM 1320 N N . LEU A 1 164 ? 57.254 16.645 -105.447 1.00 78.19 164 LEU A N 1
ATOM 1321 C CA . LEU A 1 164 ? 58.607 17.181 -105.641 1.00 78.19 164 LEU A CA 1
ATOM 1322 C C . LEU A 1 164 ? 59.454 16.276 -106.542 1.00 78.19 164 LEU A C 1
ATOM 1324 O O . LEU A 1 164 ? 60.109 16.774 -107.443 1.00 78.19 164 LEU A O 1
ATOM 1328 N N . PHE A 1 165 ? 59.390 14.960 -106.335 1.00 77.69 165 PHE A N 1
ATOM 1329 C CA . PHE A 1 165 ? 60.115 13.987 -107.145 1.00 77.69 165 PHE A CA 1
ATOM 1330 C C . PHE A 1 165 ? 59.643 14.009 -108.601 1.00 77.69 165 PHE A C 1
ATOM 1332 O O . PHE A 1 165 ? 60.470 14.023 -109.499 1.00 77.69 165 PHE A O 1
ATOM 1339 N N . THR A 1 166 ? 58.332 14.113 -108.849 1.00 71.38 166 THR A N 1
ATOM 1340 C CA . THR A 1 166 ? 57.796 14.276 -110.211 1.00 71.38 166 THR A CA 1
ATOM 1341 C C . THR A 1 166 ? 58.160 15.624 -110.836 1.00 71.38 166 THR A C 1
ATOM 1343 O O . THR A 1 166 ? 58.312 15.712 -112.050 1.00 71.38 166 THR A O 1
ATOM 1346 N N . LEU A 1 167 ? 58.324 16.680 -110.031 1.00 69.00 167 LEU A N 1
ATOM 1347 C CA . LEU A 1 167 ? 58.805 17.979 -110.508 1.00 69.00 167 LEU A CA 1
ATOM 1348 C C . LEU A 1 167 ? 60.309 17.940 -110.831 1.00 69.00 167 LEU A C 1
ATOM 1350 O O . LEU A 1 167 ? 60.721 18.546 -111.816 1.00 69.00 167 LEU A O 1
ATOM 1354 N N . ASP A 1 168 ? 61.110 17.191 -110.070 1.00 62.41 168 ASP A N 1
ATOM 1355 C CA . ASP A 1 168 ? 62.522 16.927 -110.382 1.00 62.41 168 ASP A CA 1
ATOM 1356 C C . ASP A 1 168 ? 62.675 16.012 -111.614 1.00 62.41 168 ASP A C 1
ATOM 1358 O O . ASP A 1 168 ? 63.572 16.224 -112.430 1.00 62.41 168 ASP A O 1
ATOM 1362 N N . GLU A 1 169 ? 61.765 15.051 -111.820 1.00 61.06 169 GLU A N 1
ATOM 1363 C CA . GLU A 1 169 ? 61.721 14.199 -113.021 1.00 61.06 169 GLU A CA 1
ATOM 1364 C C . GLU A 1 169 ? 61.422 15.022 -114.289 1.00 61.06 169 GLU A C 1
ATOM 1366 O O . GLU A 1 169 ? 62.038 14.806 -115.331 1.00 61.06 169 GLU A O 1
ATOM 1371 N N . GLN A 1 170 ? 60.569 16.049 -114.185 1.00 58.12 170 GLN A N 1
ATOM 1372 C CA . GLN A 1 170 ? 60.324 17.021 -115.263 1.00 58.12 170 GLN A CA 1
ATOM 1373 C C . GLN A 1 170 ? 61.539 17.933 -115.534 1.00 58.12 170 GLN A C 1
ATOM 1375 O O . GLN A 1 170 ? 61.683 18.450 -116.641 1.00 58.12 170 GLN A O 1
ATOM 1380 N N . HIS A 1 171 ? 62.444 18.119 -114.564 1.00 54.53 171 HIS A N 1
ATOM 1381 C CA . HIS A 1 171 ? 63.677 18.893 -114.749 1.00 54.53 171 HIS A CA 1
ATOM 1382 C C . HIS A 1 171 ? 64.813 18.096 -115.413 1.00 54.53 171 HIS A C 1
ATOM 1384 O O . HIS A 1 171 ? 65.735 18.710 -115.954 1.00 54.53 171 HIS A O 1
ATOM 1390 N N . HIS A 1 172 ? 64.747 16.759 -115.444 1.00 49.56 172 HIS A N 1
ATOM 1391 C CA . HIS A 1 172 ? 65.744 15.920 -116.125 1.00 49.56 172 HIS A CA 1
ATOM 1392 C C . HIS A 1 172 ? 65.440 15.693 -117.624 1.00 49.56 172 HIS A C 1
ATOM 1394 O O . HIS A 1 172 ? 66.255 15.104 -118.339 1.00 49.56 172 HIS A O 1
ATOM 1400 N N . GLU A 1 173 ? 64.310 16.214 -118.118 1.00 48.41 173 GLU A N 1
ATOM 1401 C CA . GLU A 1 173 ? 63.871 16.131 -119.521 1.00 48.41 173 GLU A CA 1
ATOM 1402 C C . GLU A 1 173 ? 63.968 17.477 -120.277 1.00 48.41 173 GLU A C 1
ATOM 1404 O O . GLU A 1 173 ? 63.402 17.640 -121.356 1.00 48.41 173 GLU A O 1
ATOM 1409 N N . TYR A 1 174 ? 64.730 18.450 -119.753 1.00 50.84 174 TYR A N 1
ATOM 1410 C CA . TYR A 1 174 ? 64.998 19.725 -120.437 1.00 50.84 174 TYR A CA 1
ATOM 1411 C C . TYR A 1 174 ? 66.498 20.058 -120.496 1.00 50.84 174 TYR A C 1
ATOM 1413 O O . TYR A 1 174 ? 66.974 21.032 -119.920 1.00 50.84 174 TYR A O 1
ATOM 1421 N N . CYS A 1 175 ? 67.253 19.254 -121.247 1.00 48.94 175 CYS A N 1
ATOM 1422 C CA . CYS A 1 175 ? 68.545 19.657 -121.804 1.00 48.94 175 CYS A CA 1
ATOM 1423 C C . CYS A 1 175 ? 68.481 19.521 -123.333 1.00 48.94 175 CYS A C 1
ATOM 1425 O O . CYS A 1 175 ? 68.636 18.412 -123.844 1.00 48.94 175 CYS A O 1
ATOM 1427 N N . PRO A 1 176 ? 68.255 20.609 -124.092 1.00 49.91 176 PRO A N 1
ATOM 1428 C CA . PRO A 1 176 ? 68.570 20.620 -125.504 1.00 49.91 176 PRO A CA 1
ATOM 1429 C C . PRO A 1 176 ? 70.007 21.114 -125.703 1.00 49.91 176 PRO A C 1
ATOM 1431 O O . PRO A 1 176 ? 70.357 22.265 -125.442 1.00 49.91 176 PRO A O 1
ATOM 1434 N N . GLU A 1 177 ? 70.823 20.179 -126.173 1.00 43.09 177 GLU A N 1
ATOM 1435 C CA . GLU A 1 177 ? 72.093 20.373 -126.858 1.00 43.09 177 GLU A CA 1
ATOM 1436 C C . GLU A 1 177 ? 72.006 21.394 -128.015 1.00 43.09 177 GLU A C 1
ATOM 1438 O O . GLU A 1 177 ? 71.070 21.368 -128.810 1.00 43.09 177 GLU A O 1
ATOM 1443 N N . GLN A 1 178 ? 73.068 22.204 -128.118 1.00 43.00 178 GLN A N 1
ATOM 1444 C CA . GLN A 1 178 ? 73.732 22.725 -129.329 1.00 43.00 178 GLN A CA 1
ATOM 1445 C C . GLN A 1 178 ? 72.945 23.572 -130.355 1.00 43.00 178 GLN A C 1
ATOM 1447 O O . GLN A 1 178 ? 72.031 23.102 -131.023 1.00 43.00 178 GLN A O 1
ATOM 1452 N N . SER A 1 179 ? 73.472 24.772 -130.663 1.00 36.62 179 SER A N 1
ATOM 1453 C CA . SER A 1 179 ? 74.194 25.035 -131.932 1.00 36.62 179 SER A CA 1
ATOM 1454 C C . SER A 1 179 ? 74.298 26.541 -132.277 1.00 36.62 179 SER A C 1
ATOM 1456 O O . SER A 1 179 ? 73.283 27.231 -132.317 1.00 36.62 179 SER A O 1
ATOM 1458 N N . ARG A 1 180 ? 75.513 26.947 -132.696 1.00 38.56 180 ARG A N 1
ATOM 1459 C CA . ARG A 1 180 ? 75.986 28.226 -133.292 1.00 38.56 180 ARG A CA 1
ATOM 1460 C C . ARG A 1 180 ? 76.388 29.381 -132.379 1.00 38.56 180 ARG A C 1
ATOM 1462 O O . ARG A 1 180 ? 75.525 29.940 -131.678 1.00 38.56 180 ARG A O 1
#